Protein AF-A0A0C3CMX0-F1 (afdb_monomer_lite)

Radius of gyration: 16.81 Å; chains: 1; bounding box: 36×46×38 Å

Organism: NCBI:txid1036808

pLDDT: mean 88.67, std 14.96, range [38.16, 98.12]

Foldseek 3Di:
DDDDQDPVNVVVVVQVVCVVVVHHPVRVVCLLVVVDDVLCVDPVSVVVSVVLVPDPCNVVVVVCVVPPPPDPPPPPD

Secondary structure (DSSP, 8-state):
--PPPPHHHHHHHHHHHHHHTT--HHHHHHIIIII-HHHHH-HHHHHHHHHHHT-THHHHHHHHHHS----------

Sequence (77 aa):
MAGTISIAACIRAILYFMDAVGLNLPLFLDYLSWGDVECVQDPQIWYEHTALMVSDKLPKILKRWLSPPWSADTHDV

Structure (mmCIF, N/CA/C/O backbone):
data_AF-A0A0C3CMX0-F1
#
_entry.id   AF-A0A0C3CMX0-F1
#
loop_
_atom_site.group_PDB
_atom_site.id
_atom_site.type_symbol
_atom_site.label_atom_id
_atom_site.label_alt_id
_atom_site.label_comp_id
_atom_site.label_asym_id
_atom_site.label_entity_id
_atom_site.label_seq_id
_atom_site.pdbx_PDB_ins_code
_atom_site.Cartn_x
_atom_site.Cartn_y
_atom_site.Cartn_z
_atom_site.occupancy
_atom_site.B_iso_or_equiv
_atom_site.auth_seq_id
_atom_site.auth_comp_id
_atom_site.auth_asym_id
_atom_site.auth_atom_id
_atom_site.pdbx_PDB_model_num
ATOM 1 N N . MET A 1 1 ? 18.548 -8.640 24.829 1.00 38.16 1 MET A N 1
ATOM 2 C CA . MET A 1 1 ? 18.820 -8.623 23.376 1.00 38.16 1 MET A CA 1
ATOM 3 C C . MET A 1 1 ? 17.487 -8.504 22.659 1.00 38.16 1 MET A C 1
ATOM 5 O O . MET A 1 1 ? 16.695 -9.430 22.758 1.00 38.16 1 MET A O 1
ATOM 9 N N . ALA A 1 2 ? 17.193 -7.367 22.028 1.00 52.03 2 ALA A N 1
ATOM 10 C CA . ALA A 1 2 ? 16.008 -7.249 21.182 1.00 52.03 2 ALA A CA 1
ATOM 11 C C . ALA A 1 2 ? 16.319 -7.942 19.848 1.00 52.03 2 ALA A C 1
ATOM 13 O O . ALA A 1 2 ? 17.177 -7.476 19.102 1.00 52.03 2 ALA A O 1
ATOM 14 N N . GLY A 1 3 ? 15.692 -9.091 19.590 1.00 66.62 3 GLY A N 1
ATOM 15 C CA . GLY A 1 3 ? 15.760 -9.731 18.279 1.00 66.62 3 GLY A CA 1
ATOM 16 C C . GLY A 1 3 ? 15.097 -8.817 17.254 1.00 66.62 3 GLY A C 1
ATOM 17 O O . GLY A 1 3 ? 13.956 -8.400 17.449 1.00 66.62 3 GLY A O 1
ATOM 18 N N . THR A 1 4 ? 15.813 -8.456 16.194 1.00 76.56 4 THR A N 1
ATOM 19 C CA . THR A 1 4 ? 15.252 -7.665 15.100 1.00 76.56 4 THR A CA 1
ATOM 20 C C . THR A 1 4 ? 14.143 -8.465 14.419 1.00 76.56 4 THR A C 1
ATOM 22 O O . THR A 1 4 ? 14.350 -9.595 13.974 1.00 76.56 4 THR A O 1
ATOM 25 N N . ILE A 1 5 ? 12.939 -7.894 14.352 1.00 84.06 5 ILE A N 1
ATOM 26 C CA . ILE A 1 5 ? 11.836 -8.487 13.593 1.00 84.06 5 ILE A CA 1
ATOM 27 C C . ILE A 1 5 ? 12.242 -8.466 12.116 1.00 84.06 5 ILE A C 1
ATOM 29 O O . ILE A 1 5 ? 12.614 -7.422 11.580 1.00 84.06 5 ILE A O 1
ATOM 33 N N . SER A 1 6 ? 12.210 -9.623 11.452 1.00 94.88 6 SER A N 1
ATOM 34 C CA . SER A 1 6 ? 12.518 -9.690 10.024 1.00 94.88 6 SER A CA 1
ATOM 35 C C . SER A 1 6 ? 11.437 -8.977 9.211 1.00 94.88 6 SER A C 1
ATOM 37 O O . SER A 1 6 ? 10.260 -9.003 9.568 1.00 94.88 6 SER A O 1
ATOM 39 N N . ILE A 1 7 ? 11.808 -8.396 8.065 1.00 94.81 7 ILE A N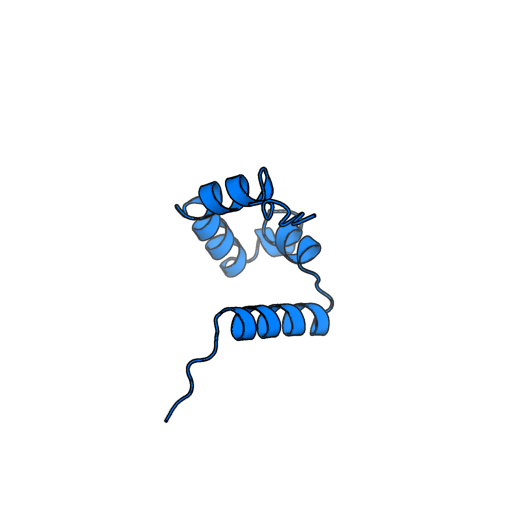 1
ATOM 40 C CA . ILE A 1 7 ? 10.837 -7.768 7.149 1.00 94.81 7 ILE A CA 1
ATOM 41 C C . ILE A 1 7 ? 9.722 -8.761 6.788 1.00 94.81 7 ILE A C 1
ATOM 43 O O . ILE A 1 7 ? 8.553 -8.393 6.757 1.00 94.81 7 ILE A O 1
ATOM 47 N N . ALA A 1 8 ? 10.061 -10.040 6.600 1.00 96.00 8 ALA A N 1
ATOM 48 C CA . ALA A 1 8 ? 9.083 -11.093 6.344 1.00 96.00 8 ALA A CA 1
ATOM 49 C C . ALA A 1 8 ? 8.065 -11.252 7.487 1.00 96.00 8 ALA A C 1
ATOM 51 O O . ALA A 1 8 ? 6.883 -11.462 7.225 1.00 96.00 8 ALA A O 1
ATOM 52 N N . ALA A 1 9 ? 8.491 -11.139 8.749 1.00 96.38 9 ALA A N 1
ATOM 53 C CA . ALA A 1 9 ? 7.577 -11.177 9.885 1.00 96.38 9 ALA A CA 1
ATOM 54 C C . ALA A 1 9 ? 6.653 -9.947 9.917 1.00 96.38 9 ALA A C 1
ATOM 56 O O . ALA A 1 9 ? 5.456 -10.118 10.136 1.00 96.38 9 ALA A O 1
ATOM 57 N N . CYS A 1 10 ? 7.164 -8.750 9.608 1.00 96.38 10 CYS A N 1
ATOM 58 C CA . CYS A 1 10 ? 6.335 -7.545 9.485 1.00 96.38 10 CYS A CA 1
ATOM 59 C C . CYS A 1 10 ? 5.282 -7.683 8.375 1.00 96.38 10 CYS A C 1
ATOM 61 O O . CYS A 1 10 ? 4.106 -7.418 8.604 1.00 96.38 10 CYS A O 1
ATOM 63 N N . ILE A 1 11 ? 5.685 -8.147 7.187 1.00 97.00 11 ILE A N 1
ATOM 64 C CA . ILE A 1 11 ? 4.769 -8.323 6.051 1.00 97.00 11 ILE A CA 1
ATOM 65 C C . ILE A 1 11 ? 3.700 -9.374 6.368 1.00 97.00 11 ILE A C 1
ATOM 67 O O . ILE A 1 11 ? 2.527 -9.143 6.095 1.00 97.00 11 ILE A O 1
ATOM 71 N N . ARG A 1 12 ? 4.062 -10.494 7.010 1.00 97.44 12 ARG A N 1
ATOM 72 C CA . ARG A 1 12 ? 3.073 -11.490 7.456 1.00 97.44 12 ARG A CA 1
ATOM 73 C C . ARG A 1 12 ? 2.069 -10.917 8.451 1.00 97.44 12 ARG A C 1
ATOM 75 O O . ARG A 1 12 ? 0.895 -11.246 8.350 1.00 97.44 12 ARG A O 1
ATOM 82 N N . ALA A 1 13 ? 2.509 -10.073 9.384 1.00 97.31 13 ALA A N 1
ATOM 83 C CA . ALA A 1 13 ? 1.607 -9.444 10.344 1.00 97.31 13 ALA A CA 1
ATOM 84 C C . ALA A 1 13 ? 0.587 -8.523 9.651 1.00 97.31 13 ALA A C 1
ATOM 86 O O . ALA A 1 13 ? -0.590 -8.554 9.997 1.00 97.31 13 ALA A O 1
ATOM 87 N N . ILE A 1 14 ? 1.017 -7.767 8.634 1.00 97.44 14 ILE A N 1
ATOM 88 C CA . ILE A 1 14 ? 0.121 -6.928 7.823 1.00 97.44 14 ILE A CA 1
ATOM 89 C C . ILE A 1 14 ? -0.876 -7.797 7.053 1.00 97.44 14 ILE A C 1
ATOM 91 O O . ILE A 1 14 ? -2.073 -7.548 7.130 1.00 97.44 14 ILE A O 1
ATOM 95 N N . LEU A 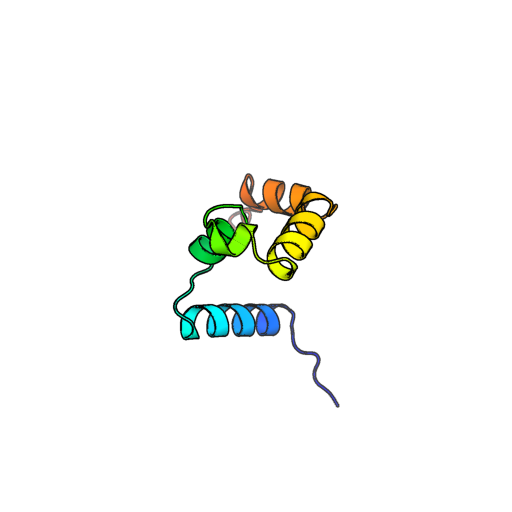1 15 ? -0.409 -8.846 6.368 1.00 97.81 15 LEU A N 1
ATOM 96 C CA . LEU A 1 15 ? -1.289 -9.752 5.619 1.00 97.81 15 LEU A CA 1
ATOM 97 C C . LEU A 1 15 ? -2.320 -10.438 6.525 1.00 97.81 15 LEU A C 1
ATOM 99 O O . LEU A 1 15 ? -3.478 -10.562 6.144 1.00 97.81 15 LEU A O 1
ATOM 103 N N . TYR A 1 16 ? -1.916 -10.832 7.735 1.00 97.62 16 TYR A N 1
ATOM 104 C CA . TYR A 1 16 ? -2.828 -11.377 8.739 1.00 97.62 16 TYR A CA 1
ATOM 105 C C . TYR A 1 16 ? -3.876 -10.350 9.183 1.00 97.62 16 TYR A C 1
ATOM 107 O O . TYR A 1 16 ? -5.049 -10.680 9.316 1.00 97.62 16 TYR A O 1
ATOM 115 N N . PHE A 1 17 ? -3.471 -9.095 9.399 1.00 98.12 17 PHE A N 1
ATOM 116 C CA . PHE A 1 17 ? -4.406 -8.036 9.767 1.00 98.12 17 PHE A CA 1
ATOM 117 C C . PHE A 1 17 ? -5.413 -7.739 8.650 1.00 98.12 17 PHE A C 1
ATOM 119 O O . PHE A 1 17 ? -6.591 -7.571 8.943 1.00 98.12 17 PHE A O 1
ATOM 126 N N . MET A 1 18 ? -4.969 -7.717 7.389 1.00 97.75 18 MET A N 1
ATOM 127 C CA . MET A 1 18 ? -5.855 -7.544 6.232 1.00 97.75 18 MET A CA 1
ATOM 128 C C . MET A 1 18 ? -6.932 -8.631 6.209 1.00 97.75 18 MET A C 1
ATOM 130 O O . MET A 1 18 ? -8.117 -8.308 6.158 1.00 97.75 18 MET A O 1
ATOM 134 N N . ASP A 1 19 ? -6.526 -9.896 6.339 1.00 97.19 19 ASP A N 1
ATOM 135 C CA . ASP A 1 19 ? -7.451 -11.033 6.365 1.00 97.19 19 ASP A CA 1
ATOM 136 C C . ASP A 1 19 ? -8.457 -10.919 7.524 1.00 97.19 19 ASP A C 1
ATOM 138 O O . ASP A 1 19 ? -9.663 -11.060 7.326 1.00 97.19 19 ASP A O 1
ATOM 142 N N . ALA A 1 20 ? -7.982 -10.536 8.715 1.00 98.00 20 ALA A N 1
ATOM 143 C CA . ALA A 1 20 ? -8.824 -10.344 9.895 1.00 98.00 20 ALA A CA 1
ATOM 144 C C . ALA A 1 20 ? -9.893 -9.244 9.734 1.00 98.00 20 ALA A C 1
ATOM 146 O O . ALA A 1 20 ? -10.926 -9.310 10.402 1.00 98.00 20 ALA A O 1
ATOM 147 N N . VAL A 1 21 ? -9.672 -8.250 8.863 1.00 97.69 21 VAL A N 1
ATOM 148 C CA . VAL A 1 21 ? -10.656 -7.197 8.539 1.00 97.69 21 VAL A CA 1
ATOM 149 C C . VAL A 1 21 ? -11.431 -7.470 7.243 1.00 97.69 21 VAL A C 1
ATOM 151 O O . VAL A 1 21 ? -12.151 -6.597 6.764 1.00 97.69 21 VAL A O 1
ATOM 154 N N . GLY A 1 22 ? -11.313 -8.672 6.672 1.00 96.56 22 GLY A N 1
ATOM 155 C CA . GLY A 1 22 ? -12.034 -9.067 5.459 1.00 96.56 22 GLY A CA 1
ATOM 156 C C . GLY A 1 22 ? -11.439 -8.514 4.161 1.00 96.56 22 GLY A C 1
ATOM 157 O O . GLY A 1 22 ? -12.129 -8.462 3.144 1.00 96.56 22 GLY A O 1
ATOM 158 N N . LEU A 1 23 ? -10.168 -8.109 4.177 1.00 96.88 23 LEU A N 1
ATOM 159 C CA . LEU A 1 23 ? -9.431 -7.653 3.001 1.00 96.88 23 LEU A CA 1
ATOM 160 C C . LEU A 1 23 ? -8.373 -8.677 2.590 1.00 96.88 23 LEU A C 1
ATOM 162 O O . LEU A 1 23 ? -7.675 -9.262 3.410 1.00 96.88 23 LEU A O 1
ATOM 166 N N . ASN A 1 24 ? -8.180 -8.830 1.285 1.00 95.94 24 ASN A N 1
ATOM 167 C CA . ASN A 1 24 ? -7.005 -9.502 0.740 1.00 95.94 24 ASN A CA 1
ATOM 168 C C . ASN A 1 24 ? -6.118 -8.491 -0.000 1.00 95.94 24 ASN A C 1
ATOM 170 O O . ASN A 1 24 ? -6.510 -7.346 -0.233 1.00 95.94 24 ASN A O 1
ATOM 174 N N . LEU A 1 25 ? -4.899 -8.908 -0.352 1.00 95.19 25 LEU A N 1
ATOM 175 C CA . LEU A 1 25 ? -3.930 -8.026 -1.002 1.00 95.19 25 LEU A CA 1
ATOM 176 C C . LEU A 1 25 ? -4.448 -7.425 -2.328 1.00 95.19 25 LEU A C 1
ATOM 178 O O . LEU A 1 25 ? -4.299 -6.216 -2.492 1.00 95.19 25 LEU A O 1
ATOM 182 N N . PRO A 1 26 ? -5.071 -8.193 -3.250 1.00 95.50 26 PRO A N 1
ATOM 183 C CA . PRO A 1 26 ? -5.680 -7.618 -4.450 1.00 95.50 26 PRO A CA 1
ATOM 184 C C . PRO A 1 26 ? -6.732 -6.543 -4.163 1.00 95.50 26 PRO A C 1
ATOM 186 O O . PRO A 1 26 ? -6.643 -5.464 -4.737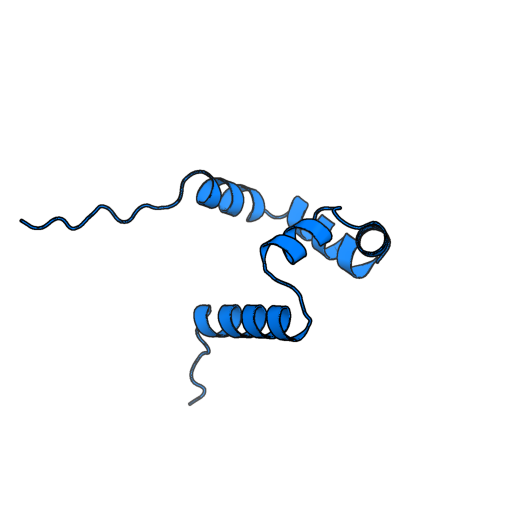 1.00 95.50 26 PRO A O 1
ATOM 189 N N . LEU A 1 27 ? -7.679 -6.802 -3.253 1.00 96.56 27 LEU A N 1
ATOM 190 C CA . LEU A 1 27 ? -8.734 -5.840 -2.907 1.00 96.56 27 LEU A CA 1
ATOM 191 C C . LEU A 1 27 ? -8.156 -4.563 -2.300 1.00 96.56 27 LEU A C 1
ATOM 193 O O . LEU A 1 27 ? -8.562 -3.465 -2.656 1.00 96.56 27 LEU A O 1
ATOM 197 N N . PHE A 1 28 ? -7.167 -4.695 -1.419 1.00 95.62 28 PHE A N 1
ATOM 198 C CA . PHE A 1 28 ? -6.491 -3.534 -0.851 1.00 95.62 28 PHE A CA 1
ATOM 199 C C . PHE A 1 28 ? -5.805 -2.682 -1.920 1.00 95.62 28 PHE A C 1
ATOM 201 O O . PHE A 1 28 ? -5.924 -1.461 -1.893 1.00 95.62 28 PHE A O 1
ATOM 208 N N . LEU A 1 29 ? -5.083 -3.313 -2.852 1.00 94.00 29 LEU A N 1
ATOM 209 C CA . LEU A 1 29 ? -4.416 -2.591 -3.934 1.00 94.00 29 LEU A CA 1
ATOM 210 C C . LEU A 1 29 ? -5.422 -1.907 -4.861 1.00 94.00 29 LEU A C 1
ATOM 212 O O . LEU A 1 29 ? -5.144 -0.796 -5.303 1.00 94.00 29 LEU A O 1
ATOM 216 N N . ASP A 1 30 ? -6.565 -2.540 -5.124 1.00 94.94 30 ASP A N 1
ATOM 217 C CA . ASP A 1 30 ? -7.649 -1.972 -5.927 1.00 94.94 30 ASP A CA 1
ATOM 218 C C . ASP A 1 30 ? -8.267 -0.742 -5.246 1.00 94.94 30 ASP A C 1
ATOM 220 O O . ASP A 1 30 ? -8.245 0.350 -5.811 1.00 94.94 30 ASP A O 1
ATOM 224 N N . TYR A 1 31 ? -8.695 -0.862 -3.986 1.00 95.12 31 TYR A N 1
ATOM 225 C CA . TYR A 1 31 ? -9.283 0.254 -3.234 1.00 95.12 31 TYR A CA 1
ATOM 226 C C . TYR A 1 31 ? -8.301 1.411 -3.015 1.00 95.12 31 TYR A C 1
ATOM 228 O O . TYR A 1 31 ? -8.679 2.575 -3.143 1.00 95.12 31 TYR A O 1
ATOM 236 N N . LEU A 1 32 ? -7.019 1.111 -2.771 1.00 9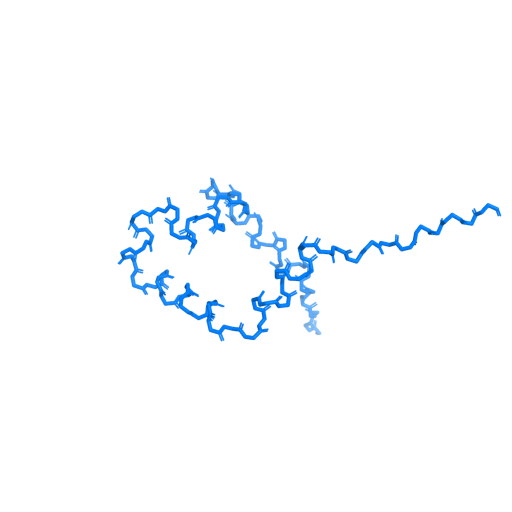3.25 32 LEU A N 1
ATOM 237 C CA . LEU A 1 32 ? -5.963 2.126 -2.704 1.00 93.25 32 LEU A CA 1
ATOM 238 C C . LEU A 1 32 ? -5.717 2.805 -4.067 1.00 93.25 32 LEU A C 1
ATOM 240 O O . LEU A 1 32 ? -5.267 3.949 -4.108 1.00 93.25 32 LEU A O 1
ATOM 244 N N . SER A 1 33 ? -6.011 2.116 -5.176 1.00 90.38 33 SER A N 1
ATOM 245 C CA . SER A 1 33 ? -5.797 2.571 -6.558 1.00 90.38 33 SER A CA 1
ATOM 246 C C . SER A 1 33 ? -7.111 2.969 -7.243 1.00 90.38 33 SER A C 1
ATOM 248 O O . SER A 1 33 ? -7.370 2.570 -8.378 1.00 90.38 33 SER A O 1
ATOM 250 N N . TRP A 1 34 ? -7.921 3.788 -6.566 1.00 91.81 34 TRP A N 1
ATOM 251 C CA . TRP A 1 34 ? -9.189 4.353 -7.064 1.00 91.81 34 TRP A CA 1
ATOM 252 C C . TRP A 1 34 ? -10.332 3.357 -7.329 1.00 91.81 34 TRP A C 1
ATOM 254 O O . TRP A 1 34 ? -11.325 3.735 -7.953 1.00 91.81 34 TRP A O 1
ATOM 264 N N . GLY A 1 35 ? -10.235 2.118 -6.845 1.00 93.00 35 GLY A N 1
ATOM 265 C CA . GLY A 1 35 ? -11.296 1.111 -6.970 1.00 93.00 35 GLY A CA 1
ATOM 266 C C . GLY A 1 35 ? -12.560 1.416 -6.155 1.00 93.00 35 GLY A C 1
ATOM 267 O O . GLY A 1 35 ? -13.599 0.806 -6.391 1.00 93.00 35 GLY A O 1
ATOM 268 N N . ASP A 1 36 ? -12.498 2.374 -5.225 1.00 95.75 36 ASP A N 1
ATOM 269 C CA . ASP A 1 36 ? -13.620 2.756 -4.368 1.00 95.75 36 ASP A CA 1
ATOM 270 C C . ASP A 1 36 ? -13.726 4.280 -4.166 1.00 95.75 36 ASP A C 1
ATOM 272 O O . ASP A 1 36 ? -12.726 4.981 -4.003 1.00 95.75 36 ASP A O 1
ATOM 276 N N . VAL A 1 37 ? -14.956 4.802 -4.169 1.00 95.31 37 VAL A N 1
ATOM 277 C CA . VAL A 1 37 ? -15.225 6.249 -4.089 1.00 95.31 37 VAL A CA 1
ATOM 278 C C . VAL A 1 37 ? -14.990 6.795 -2.683 1.00 95.31 37 VAL A C 1
ATOM 280 O O . VAL A 1 37 ? -14.480 7.910 -2.555 1.00 95.31 37 VAL A O 1
ATOM 283 N N . GLU A 1 38 ? -15.331 6.037 -1.640 1.00 96.19 38 GLU A N 1
ATOM 284 C CA . GLU A 1 38 ? -15.128 6.473 -0.253 1.00 96.19 38 GLU A CA 1
ATOM 285 C C . GLU A 1 38 ? -13.628 6.550 0.059 1.00 96.19 38 GLU A C 1
ATOM 287 O O . GLU A 1 38 ? -13.160 7.541 0.620 1.00 96.19 38 GLU A O 1
ATOM 292 N N . CYS A 1 39 ? -12.851 5.579 -0.426 1.00 94.88 39 CYS A N 1
ATOM 293 C CA . CYS A 1 39 ? -11.392 5.566 -0.326 1.00 94.88 39 CYS A CA 1
ATOM 294 C C . CYS A 1 39 ? -10.732 6.756 -1.044 1.00 94.88 39 CYS A C 1
ATOM 296 O O . CYS A 1 39 ? -9.763 7.319 -0.541 1.00 94.88 39 CYS A O 1
ATOM 298 N N . VAL A 1 40 ? -11.252 7.172 -2.204 1.00 93.25 40 VAL A N 1
ATOM 299 C CA . VAL A 1 40 ? -10.731 8.339 -2.946 1.00 93.25 40 VAL A CA 1
ATOM 300 C C . VAL A 1 40 ? -11.038 9.659 -2.237 1.00 93.25 40 VAL A C 1
ATOM 302 O O . VAL A 1 40 ? -10.281 10.622 -2.376 1.00 93.25 40 VAL A O 1
ATOM 305 N N . GLN A 1 41 ? -12.148 9.721 -1.504 1.00 95.38 41 GLN A N 1
ATOM 306 C CA . GLN A 1 41 ? -12.560 10.909 -0.756 1.00 95.38 41 GLN A CA 1
ATOM 307 C C . GLN A 1 41 ? -11.900 11.003 0.624 1.00 95.38 41 GLN A C 1
ATOM 309 O O . GLN A 1 41 ? -11.833 12.102 1.181 1.00 95.38 41 GLN A O 1
ATOM 314 N N . ASP A 1 42 ? -11.396 9.892 1.165 1.00 97.56 42 ASP A N 1
ATOM 315 C CA . ASP A 1 42 ? -10.677 9.885 2.432 1.00 97.56 42 ASP A CA 1
ATOM 316 C C . ASP A 1 42 ? -9.317 10.615 2.309 1.00 97.56 42 ASP A C 1
ATOM 318 O O . ASP A 1 42 ? -8.456 10.213 1.517 1.00 97.56 42 ASP A O 1
ATOM 322 N N . PRO A 1 43 ? -9.072 11.683 3.097 1.00 96.44 43 PRO A N 1
ATOM 323 C CA . PRO A 1 43 ? -7.850 12.478 2.975 1.00 96.44 43 PRO A CA 1
ATOM 324 C C . PRO A 1 43 ? -6.564 11.706 3.289 1.00 96.44 43 PRO A C 1
ATOM 326 O O . PRO A 1 43 ? -5.507 12.023 2.735 1.00 96.44 43 PRO A O 1
ATOM 329 N N . GLN A 1 44 ? -6.627 10.723 4.191 1.00 96.69 44 GLN A N 1
ATOM 330 C CA . GLN A 1 44 ? -5.464 9.938 4.591 1.00 96.69 44 GLN A CA 1
ATOM 331 C C . GLN A 1 44 ? -5.109 8.917 3.506 1.00 96.69 44 GLN A C 1
ATOM 333 O O . GLN A 1 44 ? -3.939 8.805 3.133 1.00 96.69 44 GLN A O 1
ATOM 338 N N . ILE A 1 45 ? -6.104 8.222 2.955 1.00 95.50 45 ILE A N 1
ATOM 339 C CA . ILE A 1 45 ? -5.906 7.282 1.842 1.00 95.50 45 ILE A CA 1
ATOM 340 C C . ILE A 1 45 ? -5.423 8.033 0.597 1.00 95.50 45 ILE A C 1
ATOM 342 O O . ILE A 1 45 ? -4.458 7.610 -0.043 1.00 95.50 45 ILE A O 1
ATOM 346 N N . TRP A 1 46 ? -6.013 9.192 0.296 1.00 93.00 46 TRP A N 1
ATOM 347 C CA . TRP A 1 46 ? -5.584 10.034 -0.821 1.00 93.00 46 TRP A CA 1
ATOM 348 C C . TRP A 1 46 ? -4.124 10.502 -0.694 1.00 93.00 46 TRP A C 1
ATOM 350 O O . TRP A 1 46 ? -3.386 10.548 -1.689 1.00 93.00 46 TRP A O 1
ATOM 360 N N . TYR A 1 47 ? -3.678 10.818 0.526 1.00 95.00 47 TYR A N 1
ATOM 361 C CA . TYR A 1 47 ? -2.280 11.156 0.791 1.00 95.00 47 TYR A CA 1
ATOM 362 C C . TYR A 1 47 ? -1.343 9.973 0.514 1.00 95.00 47 TYR A C 1
ATOM 364 O O . TYR A 1 47 ? -0.370 10.139 -0.224 1.00 95.00 47 TYR A O 1
ATOM 372 N N . GLU A 1 48 ? -1.636 8.784 1.048 1.00 94.81 48 GLU A N 1
ATOM 373 C CA . GLU A 1 48 ? -0.818 7.580 0.821 1.00 94.81 48 GLU A CA 1
ATOM 374 C C 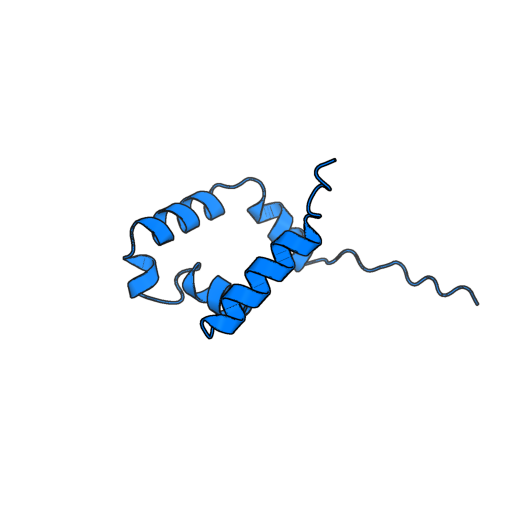. GLU A 1 48 ? -0.767 7.198 -0.660 1.00 94.81 48 GLU A C 1
ATOM 376 O O . GLU A 1 48 ? 0.294 6.876 -1.200 1.00 94.81 48 GLU A O 1
ATOM 381 N N . HIS A 1 49 ? -1.897 7.320 -1.351 1.00 91.25 49 HIS A N 1
ATOM 382 C CA . HIS A 1 49 ? -1.977 7.155 -2.791 1.00 91.25 49 HIS A CA 1
ATOM 383 C C . HIS A 1 49 ? -1.043 8.138 -3.528 1.00 91.25 49 HIS A C 1
ATOM 385 O O . HIS A 1 49 ? -0.236 7.742 -4.375 1.00 91.25 49 HIS A O 1
ATOM 391 N N . THR A 1 50 ? -1.093 9.425 -3.176 1.00 92.19 50 THR A N 1
ATOM 392 C CA . THR A 1 50 ? -0.211 10.444 -3.766 1.00 92.19 50 THR A CA 1
ATOM 393 C C . THR A 1 50 ? 1.259 10.136 -3.477 1.00 92.19 50 THR A C 1
ATOM 395 O O . THR A 1 50 ? 2.089 10.195 -4.386 1.00 92.19 50 THR A O 1
ATOM 398 N N . ALA A 1 51 ? 1.581 9.743 -2.242 1.00 94.44 51 ALA A N 1
ATOM 399 C CA . ALA A 1 51 ? 2.924 9.344 -1.832 1.00 94.44 51 ALA A CA 1
ATOM 400 C C . ALA A 1 51 ? 3.432 8.125 -2.623 1.00 94.44 51 ALA A C 1
ATOM 402 O O . ALA A 1 51 ? 4.601 8.088 -3.021 1.00 94.44 51 ALA A O 1
ATOM 403 N N . LEU A 1 52 ? 2.557 7.155 -2.905 1.00 92.56 52 LEU A N 1
ATOM 404 C CA . LEU A 1 52 ? 2.867 5.996 -3.737 1.00 92.56 52 LEU A CA 1
ATOM 405 C C . LEU A 1 52 ? 3.193 6.414 -5.177 1.00 92.56 52 LEU A C 1
ATOM 407 O O . LEU A 1 52 ? 4.218 5.983 -5.711 1.00 92.56 52 LEU A O 1
ATOM 411 N N . MET A 1 53 ? 2.373 7.278 -5.783 1.00 92.25 53 MET A N 1
ATOM 412 C CA . MET A 1 53 ? 2.541 7.718 -7.177 1.00 92.25 53 MET A CA 1
ATOM 413 C C . MET A 1 53 ? 3.813 8.538 -7.412 1.00 92.25 53 MET A C 1
ATOM 415 O O . MET A 1 53 ? 4.392 8.472 -8.497 1.00 92.25 53 MET A O 1
ATOM 419 N N . VAL A 1 54 ? 4.290 9.272 -6.403 1.00 95.12 54 VAL A N 1
ATOM 420 C CA . VAL A 1 54 ? 5.556 10.025 -6.488 1.00 95.12 54 VAL A CA 1
ATOM 421 C C . VAL A 1 54 ? 6.776 9.221 -6.026 1.00 95.12 54 VAL A C 1
ATOM 423 O O . VAL A 1 54 ? 7.905 9.705 -6.113 1.00 95.12 54 VAL A O 1
ATOM 426 N N . SER A 1 55 ? 6.583 7.996 -5.526 1.00 96.25 55 SER A N 1
ATOM 427 C CA . SER A 1 55 ? 7.669 7.177 -4.992 1.00 96.25 55 SER A CA 1
ATOM 428 C C . SER A 1 55 ? 8.568 6.617 -6.095 1.00 96.25 55 SER A C 1
ATOM 430 O O . SER A 1 55 ? 8.118 5.931 -7.013 1.00 96.25 55 SER A O 1
ATOM 432 N N . ASP A 1 56 ? 9.884 6.757 -5.921 1.00 97.00 56 ASP A N 1
ATOM 433 C CA . ASP A 1 56 ? 10.892 6.106 -6.766 1.00 97.00 56 ASP A CA 1
ATOM 434 C C . ASP A 1 56 ? 10.846 4.563 -6.684 1.00 97.00 56 ASP A C 1
ATOM 436 O O . ASP A 1 56 ? 11.450 3.860 -7.506 1.00 97.00 56 ASP A O 1
ATOM 440 N N . LYS A 1 57 ? 10.143 4.015 -5.683 1.00 96.25 57 LYS A N 1
ATOM 441 C CA . LYS A 1 57 ? 9.944 2.575 -5.507 1.00 96.25 57 LYS A CA 1
ATOM 442 C C . LYS A 1 57 ? 8.855 2.019 -6.410 1.00 96.25 57 LYS A C 1
ATOM 444 O O . LYS A 1 57 ? 9.013 0.880 -6.850 1.00 96.25 57 LYS A O 1
ATOM 449 N N . LEU A 1 58 ? 7.795 2.775 -6.706 1.00 94.50 58 LEU A N 1
ATOM 450 C CA . LEU A 1 58 ? 6.650 2.260 -7.462 1.00 94.50 58 LEU A CA 1
ATOM 451 C C . LEU A 1 58 ? 7.069 1.717 -8.845 1.00 94.50 58 LEU A C 1
ATOM 453 O O . LEU A 1 58 ? 6.786 0.548 -9.117 1.00 94.50 58 LEU A O 1
ATOM 457 N N . PRO A 1 59 ? 7.858 2.435 -9.672 1.00 95.31 59 PRO A N 1
ATOM 458 C CA . PRO A 1 59 ? 8.336 1.889 -10.945 1.00 95.31 59 PRO A CA 1
ATOM 459 C C . PRO A 1 59 ? 9.166 0.604 -10.787 1.00 95.31 59 PRO A C 1
ATOM 461 O O . PRO A 1 59 ? 9.080 -0.308 -11.609 1.00 95.31 59 PRO A O 1
ATOM 464 N N . LYS A 1 60 ? 9.962 0.495 -9.712 1.00 95.31 60 LYS A N 1
ATOM 465 C CA . LYS A 1 60 ? 10.780 -0.698 -9.420 1.00 95.31 60 LYS A CA 1
ATOM 466 C C . LYS A 1 60 ? 9.903 -1.889 -9.025 1.00 95.31 60 LYS A C 1
ATOM 468 O O . LYS A 1 60 ? 10.208 -3.013 -9.420 1.00 95.31 60 LYS A O 1
ATOM 473 N N . ILE A 1 61 ? 8.842 -1.650 -8.253 1.00 93.69 61 ILE A N 1
ATOM 474 C CA . ILE A 1 61 ? 7.857 -2.667 -7.861 1.00 93.69 61 ILE A CA 1
ATOM 475 C C . ILE A 1 61 ? 7.136 -3.185 -9.104 1.00 93.69 61 ILE A C 1
ATOM 477 O O . ILE A 1 61 ? 7.182 -4.386 -9.362 1.00 93.69 61 ILE A O 1
ATOM 481 N N . LEU A 1 62 ? 6.580 -2.287 -9.923 1.00 93.56 62 LEU A N 1
ATOM 482 C CA . LEU A 1 62 ? 5.867 -2.653 -11.150 1.00 93.56 62 LEU A CA 1
ATOM 483 C C . LEU A 1 62 ? 6.761 -3.435 -12.120 1.00 93.56 62 LEU A C 1
ATOM 485 O O . LEU A 1 62 ? 6.340 -4.453 -12.662 1.00 93.56 62 LEU A O 1
ATOM 489 N N . LYS A 1 63 ? 8.031 -3.034 -12.275 1.00 94.25 63 LYS A N 1
ATOM 490 C CA . LYS A 1 63 ? 9.000 -3.779 -13.093 1.00 94.25 63 LYS A CA 1
ATOM 491 C C . LYS A 1 63 ? 9.229 -5.207 -12.580 1.00 94.25 63 LYS A C 1
ATOM 493 O O . LYS A 1 63 ? 9.321 -6.126 -13.389 1.00 94.25 63 LYS A O 1
ATOM 498 N N . ARG A 1 64 ? 9.319 -5.405 -11.258 1.00 94.50 64 ARG A N 1
ATOM 499 C CA . ARG A 1 64 ? 9.473 -6.740 -10.644 1.00 94.50 64 ARG A CA 1
ATOM 500 C C . ARG A 1 64 ? 8.207 -7.582 -10.755 1.00 94.50 64 ARG A C 1
ATOM 502 O O . ARG A 1 64 ? 8.320 -8.792 -10.867 1.00 94.50 64 ARG A O 1
ATOM 509 N N . TRP A 1 65 ? 7.025 -6.974 -10.706 1.00 91.69 65 TRP A N 1
ATOM 510 C CA . TRP A 1 65 ? 5.769 -7.693 -10.926 1.00 91.69 65 TRP A CA 1
ATOM 511 C C . TRP A 1 65 ? 5.616 -8.130 -12.382 1.00 91.69 65 TRP A C 1
ATOM 513 O O . TRP A 1 65 ? 5.208 -9.258 -12.632 1.00 91.69 65 TRP A O 1
ATOM 523 N N . LEU A 1 66 ? 6.002 -7.271 -13.330 1.00 93.25 66 LEU A N 1
ATOM 524 C CA . LEU A 1 66 ? 5.967 -7.583 -14.759 1.00 93.25 66 LEU A CA 1
ATOM 525 C C . LEU A 1 66 ? 6.976 -8.673 -15.148 1.00 93.25 66 LEU A C 1
ATOM 527 O O . LEU A 1 66 ? 6.677 -9.524 -15.978 1.00 93.25 66 LEU A O 1
ATOM 531 N N . SER A 1 67 ? 8.171 -8.638 -14.557 1.00 90.94 67 SER A N 1
ATOM 532 C CA . SER A 1 67 ? 9.229 -9.624 -14.782 1.00 90.94 67 SER A CA 1
ATOM 533 C C . SER A 1 67 ? 9.773 -10.100 -13.436 1.00 90.94 67 SER A C 1
ATOM 535 O O . SER A 1 67 ? 10.785 -9.566 -12.960 1.00 90.94 67 SER A O 1
ATOM 537 N N . PRO A 1 68 ? 9.112 -11.085 -12.804 1.00 88.19 68 PRO A N 1
ATOM 538 C CA . PRO A 1 68 ? 9.587 -11.660 -11.559 1.00 88.19 68 PRO A CA 1
ATOM 539 C C . PRO A 1 68 ? 11.009 -12.198 -11.728 1.00 88.19 68 PRO A C 1
ATOM 541 O O . PRO A 1 68 ? 11.334 -12.734 -12.790 1.00 88.19 68 PRO A O 1
ATOM 544 N N . PRO A 1 69 ? 11.873 -12.077 -10.708 1.00 80.50 69 PRO A N 1
ATOM 545 C CA . PRO A 1 69 ? 13.129 -12.801 -10.699 1.00 80.50 69 PRO A CA 1
ATOM 546 C C . PRO A 1 69 ? 12.784 -14.286 -10.586 1.00 80.50 69 PRO A C 1
ATOM 548 O O . PRO A 1 69 ? 12.555 -14.796 -9.491 1.00 80.50 69 PRO A O 1
ATOM 551 N N . TRP A 1 70 ? 12.661 -14.965 -11.724 1.00 78.81 70 TRP A N 1
ATOM 552 C CA . TRP A 1 70 ? 12.587 -16.415 -11.741 1.00 78.81 70 TRP A CA 1
ATOM 553 C C . TRP A 1 70 ? 13.849 -16.935 -11.057 1.00 78.81 70 TRP A C 1
ATOM 555 O O . TRP A 1 70 ? 14.957 -16.477 -11.351 1.00 78.81 70 TRP A O 1
ATOM 565 N N . SER A 1 71 ? 13.687 -17.855 -10.106 1.00 59.56 71 SER A N 1
ATOM 566 C CA . SER A 1 71 ? 14.799 -18.713 -9.728 1.00 59.56 71 SER A CA 1
ATOM 567 C C . SER A 1 71 ? 15.265 -19.360 -11.023 1.00 59.56 71 SER A C 1
ATOM 569 O O . SER A 1 71 ? 14.467 -20.021 -11.681 1.00 59.56 71 SER A O 1
ATOM 571 N N . ALA A 1 72 ? 16.514 -19.126 -11.430 1.00 53.00 72 ALA A N 1
ATOM 572 C CA . ALA A 1 72 ? 17.142 -20.045 -12.359 1.00 53.00 72 ALA A CA 1
ATOM 573 C C . ALA A 1 72 ? 16.946 -21.428 -11.740 1.00 53.00 72 ALA A C 1
ATOM 575 O O . ALA A 1 72 ? 17.389 -21.645 -10.609 1.00 53.00 72 ALA A O 1
ATOM 576 N N . ASP A 1 73 ? 16.172 -22.279 -12.410 1.00 51.56 73 ASP A N 1
ATOM 577 C CA . ASP A 1 73 ? 15.980 -23.657 -12.002 1.00 51.56 73 ASP A CA 1
ATOM 578 C C . ASP A 1 73 ? 17.366 -24.249 -11.765 1.00 51.56 73 ASP A C 1
ATOM 580 O O . ASP A 1 7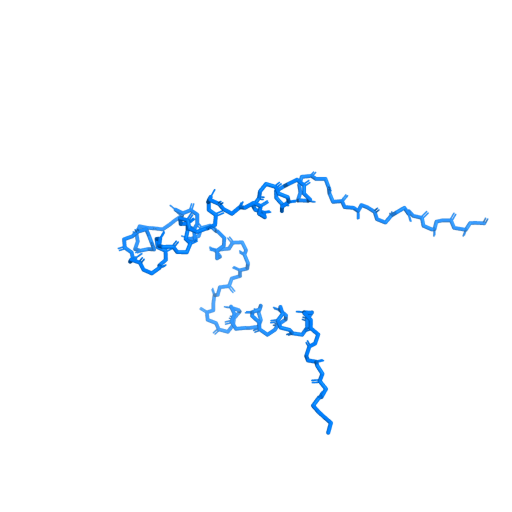3 ? 18.141 -24.469 -12.697 1.00 51.56 73 ASP A O 1
ATOM 584 N N . THR A 1 74 ? 17.692 -24.504 -10.503 1.00 53.22 74 THR A N 1
ATOM 585 C CA . THR A 1 74 ? 18.645 -25.540 -10.123 1.00 53.22 74 THR A CA 1
ATOM 586 C C . THR A 1 74 ? 18.020 -26.874 -10.516 1.00 53.22 74 THR A C 1
ATOM 588 O O . THR A 1 74 ? 17.522 -27.621 -9.678 1.00 53.22 74 THR A O 1
ATOM 591 N N . HIS A 1 75 ? 17.993 -27.141 -11.819 1.00 49.91 75 HIS A N 1
ATOM 592 C CA . HIS A 1 75 ? 17.997 -28.485 -12.361 1.00 49.91 75 HIS A CA 1
ATOM 593 C C . HIS A 1 75 ? 19.462 -28.921 -12.411 1.00 49.91 75 HIS A C 1
ATOM 595 O O . HIS A 1 75 ? 20.099 -28.895 -13.460 1.00 49.91 75 HIS A O 1
ATOM 601 N N . ASP A 1 76 ? 19.996 -29.284 -11.245 1.00 49.22 76 ASP A N 1
ATOM 602 C CA . ASP A 1 76 ? 21.120 -30.211 -11.187 1.00 49.22 76 ASP A CA 1
ATOM 603 C C . ASP A 1 76 ? 20.543 -31.603 -11.494 1.00 49.22 76 ASP A C 1
ATOM 605 O O . ASP A 1 76 ? 19.797 -32.170 -10.689 1.00 49.22 76 ASP A O 1
ATOM 609 N N . VAL A 1 77 ? 20.824 -32.100 -12.701 1.00 45.59 77 VAL A N 1
ATOM 610 C CA . VAL A 1 77 ? 20.700 -33.515 -13.092 1.00 45.59 77 VAL A CA 1
ATOM 611 C C . VAL A 1 77 ? 22.097 -34.112 -13.114 1.00 45.59 77 VAL A C 1
ATOM 613 O O . VAL A 1 77 ? 22.989 -33.455 -13.697 1.00 45.59 77 VAL A O 1
#